Protein AF-A0A0A2WHM2-F1 (afdb_monomer_lite)

Sequence (107 aa):
MSFEFLGCAGDWPSDAPFHSTVRRLTRDNQVTFLVRHPDTCGLNAARNPTFRLQDGVLQLDYDLYSPDGSIVMCDCEYFAKFTFDESMMMIRQVRFEDEKPQNVWSE

Secondary structure (DSSP, 8-state):
-EEEEEEEEEEPPTTS-S--EEEEEEETTEEEEEEEEEEETT--EEEEEEEEEETTEEEEEEEEE-TT----SSEEEEEEEEEE-GGGTT--EEEETTSPPEE----

Organism: NCBI:txid1300345

Foldseek 3Di:
DDKDWPFFPFADDPPDDQAKDWAWDDDDQKIKTKIKGKDWPQQGDKDDWDWDADPLEIETEIDGHHPVRDTDPGITITIMMDMDGNVCVPRQWYDYDPDDIDGNDDD

Radius of gyration: 14.07 Å; chains: 1; bounding box: 36×23×41 Å

pLDDT: mean 94.14, std 6.72, range [46.31, 98.62]

Structure (mmCIF, N/CA/C/O backbone):
data_AF-A0A0A2WHM2-F1
#
_entry.id   AF-A0A0A2WHM2-F1
#
loop_
_atom_site.group_PDB
_atom_site.id
_atom_site.type_symbol
_atom_site.label_atom_id
_atom_site.label_alt_id
_atom_site.label_comp_id
_atom_site.label_asym_id
_atom_site.label_entity_id
_atom_site.label_seq_id
_atom_site.pdbx_PDB_ins_code
_atom_site.Cartn_x
_atom_site.Cartn_y
_atom_site.Cartn_z
_atom_site.occupancy
_atom_site.B_iso_or_equiv
_atom_site.auth_seq_id
_atom_site.auth_comp_id
_atom_site.auth_asym_id
_atom_site.auth_atom_id
_atom_site.pdbx_PDB_model_num
ATOM 1 N N . MET A 1 1 ? -13.515 -2.697 0.296 1.00 92.19 1 MET A N 1
ATOM 2 C CA . MET A 1 1 ? -12.132 -2.204 0.136 1.00 92.19 1 MET A CA 1
ATOM 3 C C . MET A 1 1 ? -11.972 -1.701 -1.285 1.00 92.19 1 MET A C 1
ATOM 5 O O . MET A 1 1 ? -12.435 -2.383 -2.194 1.00 92.19 1 MET A O 1
ATOM 9 N N . SER A 1 2 ? -11.375 -0.526 -1.466 1.00 97.62 2 SER A N 1
ATOM 10 C CA . SER A 1 2 ? -10.912 -0.040 -2.769 1.00 97.62 2 SER A CA 1
ATOM 11 C C . SER A 1 2 ? -9.391 0.071 -2.783 1.00 97.62 2 SER A C 1
ATOM 13 O O . SER A 1 2 ? -8.771 0.358 -1.757 1.00 97.62 2 SER A O 1
ATOM 15 N N . PHE A 1 3 ? -8.813 -0.139 -3.960 1.00 98.50 3 PHE A N 1
ATOM 16 C CA . PHE A 1 3 ? -7.381 -0.077 -4.206 1.00 98.50 3 PHE A CA 1
ATOM 17 C C . PHE A 1 3 ? -7.091 0.945 -5.304 1.00 98.50 3 PHE A C 1
ATOM 19 O O . PHE A 1 3 ? -7.789 0.979 -6.318 1.00 98.50 3 PHE A O 1
ATOM 26 N N . GLU A 1 4 ? -6.060 1.756 -5.103 1.00 98.44 4 GLU A N 1
ATOM 27 C CA . GLU A 1 4 ? -5.560 2.710 -6.090 1.00 98.44 4 GLU A CA 1
ATOM 28 C C . GLU A 1 4 ? -4.036 2.611 -6.136 1.00 98.44 4 GLU A C 1
ATOM 30 O O . GLU A 1 4 ? -3.357 2.915 -5.155 1.00 98.44 4 GLU A O 1
ATOM 35 N N . PHE A 1 5 ? -3.494 2.204 -7.279 1.00 98.12 5 PHE A N 1
ATOM 36 C CA . PHE A 1 5 ? -2.062 2.285 -7.531 1.00 98.12 5 PHE A CA 1
ATOM 37 C C . PHE A 1 5 ? -1.720 3.684 -8.040 1.00 98.12 5 PHE A C 1
ATOM 39 O O . PHE A 1 5 ? -2.265 4.121 -9.052 1.00 98.12 5 PHE A O 1
ATOM 46 N N . LEU A 1 6 ? -0.841 4.391 -7.330 1.00 97.56 6 LEU A N 1
ATOM 47 C CA . LEU A 1 6 ? -0.454 5.765 -7.667 1.00 97.56 6 LEU A CA 1
ATOM 48 C C . LEU A 1 6 ? 0.754 5.817 -8.606 1.00 97.56 6 LEU A C 1
ATOM 50 O O . LEU A 1 6 ? 1.060 6.880 -9.140 1.00 97.56 6 LEU A O 1
ATOM 54 N N . GLY A 1 7 ? 1.417 4.680 -8.821 1.00 94.50 7 GLY A N 1
ATOM 55 C CA . GLY A 1 7 ? 2.568 4.581 -9.703 1.00 94.50 7 GLY A CA 1
ATOM 56 C C . GLY A 1 7 ? 3.903 4.746 -8.989 1.00 94.50 7 GLY A C 1
ATOM 57 O O . GLY A 1 7 ? 4.004 4.697 -7.761 1.00 94.50 7 GLY A O 1
ATOM 58 N N . CYS A 1 8 ? 4.924 4.915 -9.822 1.00 93.69 8 CYS A N 1
ATOM 59 C CA . CYS A 1 8 ? 6.286 5.232 -9.428 1.00 93.69 8 CYS A CA 1
ATOM 60 C C . CYS A 1 8 ? 6.447 6.754 -9.273 1.00 93.69 8 CYS A C 1
ATOM 62 O O . CYS A 1 8 ? 6.026 7.512 -10.151 1.00 93.69 8 CYS A O 1
ATOM 64 N N . ALA A 1 9 ? 7.070 7.191 -8.180 1.00 93.25 9 ALA A N 1
ATOM 65 C CA . ALA A 1 9 ? 7.404 8.593 -7.922 1.00 93.25 9 ALA A CA 1
ATOM 66 C C . ALA A 1 9 ? 8.849 8.970 -8.302 1.00 93.25 9 ALA A C 1
ATOM 68 O O . ALA A 1 9 ? 9.205 10.147 -8.254 1.00 93.25 9 ALA A O 1
ATOM 69 N N . GLY A 1 10 ? 9.665 7.994 -8.702 1.00 92.81 10 GLY A N 1
ATOM 70 C CA . GLY A 1 10 ? 11.070 8.152 -9.062 1.00 92.81 10 GLY A CA 1
ATOM 71 C C . GLY A 1 10 ? 11.940 7.085 -8.409 1.00 92.81 10 GLY A C 1
ATOM 72 O O . GLY A 1 10 ? 11.432 6.108 -7.860 1.00 92.81 10 GLY A O 1
ATOM 73 N N . ASP A 1 11 ? 13.252 7.285 -8.471 1.00 94.12 11 ASP A N 1
ATOM 74 C CA . ASP A 1 11 ? 14.227 6.380 -7.866 1.00 94.12 11 ASP A CA 1
ATOM 75 C C . ASP A 1 11 ? 14.055 6.329 -6.343 1.00 94.12 11 ASP A C 1
ATOM 77 O O . ASP A 1 11 ? 13.800 7.346 -5.686 1.00 94.12 11 ASP A O 1
ATOM 81 N N . TRP A 1 12 ? 14.231 5.142 -5.766 1.00 95.25 12 TRP A N 1
ATOM 82 C CA . TRP A 1 12 ? 14.279 5.004 -4.319 1.00 95.25 12 TRP A CA 1
ATOM 83 C C . TRP A 1 12 ? 15.482 5.778 -3.751 1.00 95.25 12 TRP A C 1
ATOM 85 O O . TRP A 1 12 ? 16.594 5.645 -4.273 1.00 95.25 12 TRP A O 1
ATOM 95 N N . PRO A 1 13 ? 15.314 6.569 -2.672 1.00 93.50 13 PRO A N 1
ATOM 96 C CA . PRO A 1 13 ? 16.424 7.315 -2.088 1.00 93.50 13 PRO A CA 1
ATOM 97 C C . PRO A 1 13 ? 17.557 6.390 -1.630 1.00 93.50 13 PRO A C 1
ATOM 99 O O . PRO A 1 13 ? 17.332 5.441 -0.880 1.00 93.50 13 PRO A O 1
ATOM 102 N N . SER A 1 14 ? 18.794 6.691 -2.033 1.00 90.12 14 SER A N 1
ATOM 103 C CA . SER A 1 14 ? 19.967 5.850 -1.741 1.00 90.12 14 SER A CA 1
ATOM 104 C C . SER A 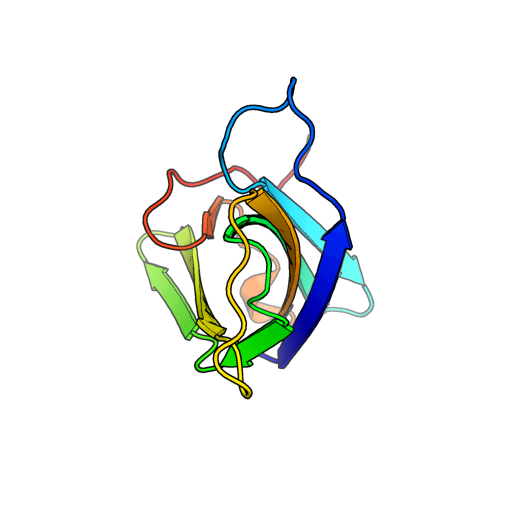1 14 ? 20.317 5.746 -0.252 1.00 90.12 14 SER A C 1
ATOM 106 O O . SER A 1 14 ? 21.065 4.859 0.151 1.00 90.12 14 SER A O 1
ATOM 108 N N . ASP A 1 15 ? 19.832 6.685 0.559 1.00 91.06 15 ASP A N 1
ATOM 109 C CA . ASP A 1 15 ? 20.029 6.759 2.007 1.00 91.06 15 ASP A CA 1
ATOM 110 C C . ASP A 1 15 ? 18.840 6.200 2.811 1.00 91.06 15 ASP A C 1
ATOM 112 O O . ASP A 1 15 ? 18.922 6.091 4.037 1.00 91.06 15 ASP A O 1
ATOM 116 N N . ALA A 1 16 ? 17.749 5.810 2.144 1.00 89.50 16 ALA A N 1
ATOM 117 C CA . ALA A 1 16 ? 16.595 5.199 2.785 1.00 89.50 16 ALA A CA 1
ATOM 118 C C . ALA A 1 16 ? 16.761 3.672 2.860 1.00 89.50 16 ALA A C 1
ATOM 120 O O . ALA A 1 16 ? 17.122 3.040 1.864 1.00 89.50 16 ALA A O 1
ATOM 121 N N . PRO A 1 17 ? 16.451 3.027 3.999 1.00 91.38 17 PRO A N 1
ATOM 122 C CA . PRO A 1 17 ? 16.526 1.576 4.062 1.00 91.38 17 PRO A CA 1
ATOM 123 C C . PRO A 1 17 ? 15.463 0.939 3.154 1.00 91.38 17 PRO A C 1
ATOM 125 O O . PRO A 1 17 ? 14.373 1.481 2.988 1.00 91.38 17 PRO A O 1
ATOM 128 N N . PHE A 1 18 ? 15.784 -0.220 2.581 1.00 92.94 18 PHE A N 1
ATOM 129 C CA . PHE A 1 18 ? 14.936 -0.923 1.616 1.00 92.94 18 PHE A CA 1
ATOM 130 C C . PHE A 1 18 ? 13.794 -1.677 2.323 1.00 92.94 18 PHE A C 1
ATOM 132 O O . PHE A 1 18 ? 13.895 -2.874 2.582 1.00 92.94 18 PHE A O 1
ATOM 139 N N . HIS A 1 19 ? 12.758 -0.949 2.742 1.00 95.06 19 HIS A N 1
ATOM 140 C CA . HIS A 1 19 ? 11.541 -1.501 3.345 1.00 95.06 19 HIS A CA 1
ATOM 141 C C . HIS A 1 19 ? 10.324 -0.627 3.041 1.00 95.06 19 HIS A C 1
ATOM 143 O O . HIS A 1 19 ? 10.446 0.587 2.829 1.00 95.06 19 HIS A O 1
ATOM 149 N N . SER A 1 20 ? 9.140 -1.230 3.082 1.00 96.88 20 SER A N 1
ATOM 150 C CA . SER A 1 20 ? 7.878 -0.514 2.948 1.00 96.88 20 SER A CA 1
ATOM 151 C C . SER A 1 20 ? 7.559 0.339 4.176 1.00 96.88 20 SER A C 1
ATOM 153 O O . SER A 1 20 ? 7.865 -0.007 5.317 1.00 96.88 20 SER A O 1
ATOM 155 N N . THR A 1 21 ? 6.854 1.445 3.971 1.00 97.06 21 THR A N 1
ATOM 156 C CA . THR A 1 21 ? 6.223 2.210 5.042 1.00 97.06 21 THR A CA 1
ATOM 157 C C . THR A 1 21 ? 4.730 2.331 4.796 1.00 97.06 21 THR A C 1
ATOM 159 O O . THR A 1 21 ? 4.273 2.530 3.668 1.00 97.06 21 THR A O 1
ATOM 162 N N . VAL A 1 22 ? 3.947 2.219 5.868 1.00 97.88 22 VAL A N 1
ATOM 163 C CA . VAL A 1 22 ? 2.490 2.355 5.803 1.00 97.88 22 VAL A CA 1
ATOM 164 C C . VAL A 1 22 ? 2.041 3.552 6.627 1.00 97.88 22 VAL A C 1
ATOM 166 O O . VAL A 1 22 ? 2.238 3.607 7.840 1.00 97.88 22 VAL A O 1
ATOM 169 N N . ARG A 1 23 ? 1.370 4.507 5.977 1.00 97.06 23 ARG A N 1
ATOM 170 C CA . ARG A 1 23 ? 0.776 5.671 6.641 1.00 97.06 23 ARG A CA 1
ATOM 171 C C . ARG A 1 23 ? -0.742 5.567 6.674 1.00 97.06 23 ARG A C 1
ATOM 173 O O . ARG A 1 23 ? -1.383 5.404 5.637 1.00 97.06 23 ARG A O 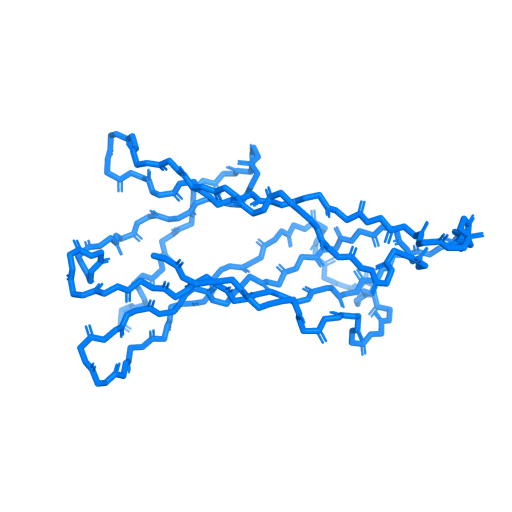1
ATOM 180 N N . ARG A 1 24 ? -1.331 5.740 7.857 1.00 97.12 24 ARG A N 1
ATOM 181 C CA . ARG A 1 24 ? -2.785 5.822 8.043 1.00 97.12 24 ARG A CA 1
ATOM 182 C C . ARG A 1 24 ? -3.295 7.234 7.771 1.00 97.12 24 ARG A C 1
ATOM 184 O O . ARG A 1 24 ? -2.730 8.214 8.246 1.00 97.12 24 ARG A O 1
ATOM 191 N N . LEU A 1 25 ? -4.399 7.323 7.044 1.00 96.19 25 LEU A N 1
ATOM 192 C CA . LEU A 1 25 ? -5.151 8.542 6.771 1.00 96.19 25 LEU A CA 1
ATOM 193 C C . LEU A 1 25 ? -6.625 8.256 7.059 1.00 96.19 25 LEU A C 1
ATOM 195 O O . LEU A 1 25 ? -7.143 7.233 6.622 1.00 96.19 25 LEU A O 1
ATOM 199 N N . THR A 1 26 ? -7.315 9.138 7.773 1.00 95.56 26 THR A N 1
ATOM 200 C CA . THR A 1 26 ? -8.744 8.973 8.079 1.00 95.56 26 THR A CA 1
ATOM 201 C C . THR A 1 26 ? -9.531 10.169 7.581 1.00 95.56 26 THR A C 1
ATOM 203 O O . THR A 1 26 ? -9.149 11.308 7.853 1.00 95.56 26 THR A O 1
ATOM 206 N N . ARG A 1 27 ? -10.628 9.918 6.871 1.00 94.31 27 ARG A N 1
ATOM 207 C CA . ARG A 1 27 ? -11.515 10.954 6.335 1.00 94.31 27 ARG A CA 1
ATOM 208 C C . ARG A 1 27 ? -12.900 10.361 6.085 1.00 94.31 27 ARG A C 1
ATOM 210 O O . ARG A 1 27 ? -12.977 9.238 5.612 1.00 94.31 27 ARG A O 1
ATOM 217 N N . ASP A 1 28 ? -13.964 11.109 6.381 1.00 93.38 28 ASP A N 1
ATOM 218 C CA . ASP A 1 28 ? -15.351 10.767 6.013 1.00 93.38 28 ASP A CA 1
ATOM 219 C C . ASP A 1 28 ? -15.758 9.313 6.373 1.00 93.38 28 ASP A C 1
ATOM 221 O O . ASP A 1 28 ? -16.300 8.582 5.550 1.00 93.38 28 ASP A O 1
ATOM 225 N N . ASN A 1 29 ? -15.464 8.874 7.608 1.00 93.75 29 ASN A N 1
ATOM 226 C CA . ASN A 1 29 ? -15.680 7.500 8.112 1.00 93.75 29 ASN A CA 1
ATOM 227 C C . ASN A 1 29 ? -14.961 6.387 7.327 1.00 93.75 29 ASN A C 1
ATOM 229 O O . ASN A 1 29 ? -15.326 5.216 7.409 1.00 93.75 29 ASN A O 1
ATOM 233 N N . GLN A 1 30 ? -13.909 6.737 6.596 1.00 97.00 30 GLN A N 1
ATOM 234 C CA . GLN A 1 30 ? -13.036 5.799 5.909 1.00 97.00 30 GLN A CA 1
ATOM 235 C C . GLN A 1 30 ? -11.617 5.884 6.462 1.00 97.00 30 GLN A C 1
ATOM 237 O O . GLN A 1 30 ? -11.141 6.946 6.883 1.00 97.00 30 GLN A O 1
ATOM 242 N N . VAL A 1 31 ? -10.918 4.755 6.402 1.00 97.62 31 VAL A N 1
ATOM 243 C CA . VAL A 1 31 ? -9.483 4.669 6.664 1.00 97.62 31 VAL A CA 1
ATOM 244 C C . VAL A 1 31 ? -8.764 4.286 5.381 1.00 97.62 31 VAL A C 1
ATOM 246 O O . VAL A 1 31 ? -9.134 3.337 4.698 1.00 97.62 31 VAL A O 1
ATOM 249 N N . THR A 1 32 ? -7.729 5.042 5.041 1.00 98.25 32 THR A N 1
ATOM 250 C CA . THR A 1 32 ? -6.826 4.753 3.933 1.00 98.25 32 THR A CA 1
ATOM 251 C C . THR A 1 32 ? -5.443 4.450 4.478 1.00 98.25 32 THR A C 1
ATOM 253 O O . THR A 1 32 ? -4.882 5.241 5.236 1.00 98.25 32 THR A O 1
ATOM 256 N N . PHE A 1 33 ? -4.882 3.324 4.060 1.00 98.06 33 PHE A N 1
ATOM 257 C CA . PHE A 1 33 ? -3.483 2.988 4.270 1.00 98.06 33 PHE A CA 1
ATOM 258 C C . PHE A 1 33 ? -2.723 3.312 2.988 1.00 98.06 33 PHE A C 1
ATOM 260 O O . PHE A 1 33 ? -2.942 2.684 1.951 1.00 98.06 33 PHE A O 1
ATOM 267 N N . LEU A 1 34 ? -1.890 4.348 3.053 1.00 98.25 34 LEU A N 1
ATOM 268 C CA . LEU A 1 34 ? -0.961 4.717 1.994 1.00 98.25 34 LEU A CA 1
ATOM 269 C C . LEU A 1 34 ? 0.320 3.914 2.199 1.00 98.25 34 LEU A C 1
ATOM 271 O O . LEU A 1 34 ? 1.053 4.164 3.157 1.00 98.25 34 LEU A O 1
ATOM 275 N N . VAL A 1 35 ? 0.556 2.960 1.312 1.00 98.19 35 VAL A N 1
ATOM 276 C CA . VAL A 1 35 ? 1.784 2.174 1.254 1.00 98.19 35 VAL A CA 1
ATOM 277 C C . VAL A 1 35 ? 2.779 2.917 0.371 1.00 98.19 35 VAL A C 1
ATOM 279 O O . VAL A 1 35 ? 2.419 3.358 -0.721 1.00 98.19 35 VAL A O 1
ATOM 282 N N . ARG A 1 36 ? 4.009 3.053 0.857 1.00 97.75 36 ARG A N 1
ATOM 283 C CA . ARG A 1 36 ? 5.199 3.453 0.105 1.00 97.75 36 ARG A CA 1
ATOM 284 C C . ARG A 1 36 ? 6.173 2.291 0.168 1.00 97.75 36 ARG A C 1
ATOM 286 O O . ARG A 1 36 ? 6.479 1.859 1.273 1.00 97.75 36 ARG A O 1
ATOM 293 N N . HIS A 1 37 ? 6.689 1.799 -0.944 1.00 97.62 37 HIS A N 1
ATOM 294 C CA . HIS A 1 37 ? 7.650 0.695 -0.908 1.00 97.62 37 HIS A CA 1
ATOM 295 C C . HIS A 1 37 ? 8.634 0.746 -2.082 1.00 97.62 37 HIS A C 1
ATOM 297 O O . HIS A 1 37 ? 8.338 1.416 -3.078 1.00 97.62 37 HIS A O 1
ATOM 303 N N . PRO A 1 38 ? 9.820 0.134 -1.935 1.00 96.88 38 PRO A N 1
ATOM 304 C CA . PRO A 1 38 ? 10.763 -0.010 -3.027 1.00 96.88 38 PRO A CA 1
ATOM 305 C C . PRO A 1 38 ? 10.520 -1.299 -3.817 1.00 96.88 38 PRO A C 1
ATOM 307 O O . PRO A 1 38 ? 10.341 -2.362 -3.230 1.00 96.88 38 PRO A O 1
ATOM 310 N N . ASP A 1 39 ? 10.620 -1.222 -5.140 1.00 95.06 39 ASP A N 1
ATOM 311 C CA . ASP A 1 39 ? 10.721 -2.401 -6.010 1.00 95.06 39 ASP A CA 1
ATOM 312 C C . ASP A 1 39 ? 11.459 -2.030 -7.306 1.00 95.06 39 ASP A C 1
ATOM 314 O O . ASP A 1 39 ? 11.801 -0.871 -7.539 1.00 95.06 39 ASP A O 1
ATOM 318 N N . THR A 1 40 ? 11.688 -3.000 -8.177 1.00 93.12 40 THR A N 1
ATOM 319 C CA . THR A 1 40 ? 12.394 -2.846 -9.442 1.00 93.12 40 THR A CA 1
ATOM 320 C C . THR A 1 40 ? 11.698 -1.830 -10.349 1.00 93.12 40 THR A C 1
ATOM 322 O O . THR A 1 40 ? 10.503 -1.922 -10.638 1.00 93.12 40 THR A O 1
ATOM 325 N N . CYS A 1 41 ? 12.476 -0.889 -10.877 1.00 92.62 41 CYS A N 1
ATOM 326 C CA . CYS A 1 41 ? 12.040 0.080 -11.872 1.00 92.62 41 CYS A CA 1
ATOM 327 C C . CYS A 1 41 ? 11.406 -0.580 -13.115 1.00 92.62 41 CYS A C 1
ATOM 329 O O . CYS A 1 41 ? 11.881 -1.594 -13.632 1.00 92.62 41 CYS A O 1
ATOM 331 N N . GLY A 1 42 ? 10.390 0.075 -13.685 1.00 90.06 42 GLY A N 1
ATOM 332 C CA . GLY A 1 42 ? 9.718 -0.360 -14.922 1.00 90.06 42 GLY A CA 1
ATOM 333 C C . GLY A 1 42 ? 8.410 -1.122 -14.694 1.00 90.06 42 GLY A C 1
ATOM 334 O O . GLY A 1 42 ? 7.617 -1.278 -15.621 1.00 90.06 42 GLY A O 1
ATOM 335 N N . LEU A 1 43 ? 8.115 -1.503 -13.449 1.00 93.00 43 LEU A N 1
ATOM 336 C CA . LEU A 1 43 ? 6.824 -2.068 -13.068 1.00 93.00 43 LEU A CA 1
ATOM 337 C C . LEU A 1 43 ? 5.789 -0.940 -12.920 1.00 93.00 43 LEU A C 1
ATOM 339 O O . LEU A 1 43 ? 5.633 -0.353 -11.855 1.00 93.00 43 LEU A O 1
ATOM 343 N N . ASN A 1 44 ? 5.139 -0.546 -14.014 1.00 90.88 44 ASN A N 1
ATOM 344 C CA . ASN A 1 44 ? 4.268 0.639 -14.062 1.00 90.88 44 ASN A CA 1
ATOM 345 C C . ASN A 1 44 ? 2.769 0.322 -13.901 1.00 90.88 44 ASN A C 1
ATOM 347 O O . ASN A 1 44 ? 1.931 1.209 -14.075 1.00 90.88 44 ASN A O 1
ATOM 351 N N . ALA A 1 45 ? 2.424 -0.916 -13.551 1.00 94.56 45 ALA A N 1
ATOM 352 C CA . ALA A 1 45 ? 1.060 -1.330 -13.278 1.00 94.56 45 ALA A CA 1
ATOM 353 C C . ALA A 1 45 ? 0.992 -2.261 -12.061 1.00 94.56 45 ALA A C 1
ATOM 355 O O . ALA A 1 45 ? 1.956 -2.939 -11.716 1.00 94.56 45 ALA A O 1
ATOM 356 N N . ALA A 1 46 ? -0.181 -2.306 -11.428 1.00 97.12 46 ALA A N 1
ATOM 357 C CA . ALA A 1 46 ? -0.461 -3.153 -10.276 1.00 97.12 46 ALA A CA 1
ATOM 358 C C . ALA A 1 46 ? -1.710 -4.007 -10.512 1.00 97.12 46 ALA A C 1
ATOM 360 O O . ALA A 1 46 ? -2.632 -3.593 -11.224 1.00 97.12 46 ALA A O 1
ATOM 361 N N . ARG A 1 47 ? -1.757 -5.197 -9.915 1.00 97.44 47 ARG A N 1
ATOM 362 C CA . ARG A 1 47 ? -2.897 -6.120 -10.000 1.00 97.44 47 ARG A CA 1
ATOM 363 C C . ARG A 1 47 ? -3.057 -6.928 -8.716 1.00 97.44 47 ARG A C 1
ATOM 365 O O . ARG A 1 47 ? -2.210 -6.887 -7.837 1.00 97.44 47 ARG A O 1
ATOM 372 N N . ASN A 1 48 ? -4.160 -7.671 -8.641 1.00 97.81 48 ASN A N 1
ATOM 373 C CA . ASN A 1 48 ? -4.458 -8.595 -7.545 1.00 97.81 48 ASN A CA 1
ATOM 374 C C . ASN A 1 48 ? -4.316 -7.979 -6.137 1.00 97.81 48 ASN A C 1
ATOM 376 O O . ASN A 1 48 ? -3.699 -8.601 -5.278 1.00 97.81 48 ASN A O 1
ATOM 380 N N . PRO A 1 49 ? -4.874 -6.783 -5.859 1.00 98.25 49 PRO A N 1
ATOM 381 C CA . PRO A 1 49 ? -4.798 -6.233 -4.516 1.00 98.25 49 PRO A CA 1
ATOM 382 C C . PRO A 1 49 ? -5.553 -7.141 -3.545 1.00 98.25 49 PRO A C 1
ATOM 384 O O . PRO A 1 49 ? -6.739 -7.430 -3.738 1.00 98.25 49 PRO A O 1
ATOM 387 N N . THR A 1 50 ? -4.884 -7.577 -2.485 1.00 98.19 50 THR A N 1
ATOM 388 C CA . THR A 1 50 ? -5.490 -8.416 -1.453 1.00 98.19 50 THR A CA 1
ATOM 389 C C . THR A 1 50 ? -5.309 -7.819 -0.069 1.00 98.19 50 THR A C 1
ATOM 391 O O . THR A 1 50 ? -4.481 -6.939 0.173 1.00 98.19 50 THR A O 1
ATOM 394 N N . PHE A 1 51 ? -6.153 -8.278 0.852 1.00 97.69 51 PHE A N 1
ATOM 395 C CA . PHE A 1 51 ? -6.000 -7.982 2.263 1.00 97.69 51 PHE A CA 1
ATOM 396 C C . PHE 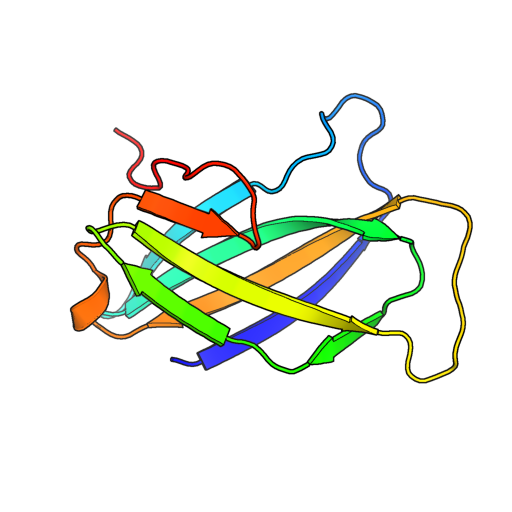A 1 51 ? -6.392 -9.194 3.103 1.00 97.69 51 PHE A C 1
ATOM 398 O O . PHE A 1 51 ? -7.252 -9.991 2.715 1.00 97.69 51 PHE A O 1
ATOM 405 N N . ARG A 1 52 ? -5.793 -9.311 4.285 1.00 97.31 52 ARG A N 1
ATOM 406 C CA . ARG A 1 52 ? -6.174 -10.306 5.290 1.00 97.31 52 ARG A CA 1
ATOM 407 C C . ARG A 1 52 ? -6.048 -9.699 6.677 1.00 97.31 52 ARG A C 1
ATOM 409 O O . ARG A 1 52 ? -5.044 -9.074 6.982 1.00 97.31 52 ARG A O 1
ATOM 416 N N . LEU A 1 53 ? -7.052 -9.906 7.522 1.00 96.50 53 LEU A N 1
ATOM 417 C CA . LEU A 1 53 ? -6.984 -9.547 8.935 1.00 96.50 53 LEU A CA 1
ATOM 418 C C . LEU A 1 53 ? -6.742 -10.816 9.754 1.00 96.50 53 LEU A C 1
ATOM 420 O O . LEU A 1 53 ? -7.577 -11.720 9.740 1.00 96.50 53 LEU A O 1
ATOM 424 N N . GLN A 1 54 ? -5.609 -10.886 10.447 1.00 94.81 54 GLN A N 1
ATOM 425 C CA . GLN A 1 54 ? -5.252 -12.012 11.307 1.00 94.81 54 GLN A CA 1
ATOM 426 C C . GLN A 1 54 ? -4.624 -11.486 12.596 1.00 94.81 54 GLN A C 1
ATOM 428 O O . GLN A 1 54 ? -3.731 -10.647 12.549 1.00 94.81 54 GLN A O 1
ATOM 433 N N . ASP A 1 55 ? -5.124 -11.951 13.744 1.00 93.06 55 ASP A N 1
ATOM 434 C CA . ASP A 1 55 ? -4.605 -11.599 15.073 1.00 93.06 55 ASP A CA 1
ATOM 435 C C . ASP A 1 55 ? -4.465 -10.077 15.306 1.00 93.06 55 ASP A C 1
ATOM 437 O O . ASP A 1 55 ? -3.549 -9.602 15.970 1.00 93.06 55 ASP A O 1
ATOM 441 N N . GLY A 1 56 ? -5.387 -9.290 14.733 1.00 93.06 56 GLY A N 1
ATOM 442 C CA . GLY A 1 56 ? -5.398 -7.824 14.841 1.00 93.06 56 GLY A CA 1
ATOM 443 C C . GLY A 1 56 ? -4.426 -7.089 13.910 1.00 93.06 56 GLY A C 1
ATOM 444 O O . GLY A 1 56 ? -4.397 -5.856 13.925 1.00 93.06 56 GLY A O 1
ATOM 445 N N . VAL A 1 57 ? -3.679 -7.817 13.077 1.00 97.44 57 VAL A N 1
ATOM 446 C CA . VAL A 1 57 ? -2.791 -7.271 12.047 1.00 97.44 57 VAL A CA 1
ATOM 447 C C . VAL A 1 57 ? -3.480 -7.337 10.689 1.00 97.44 57 VAL A C 1
ATOM 449 O O . VAL A 1 57 ? -3.897 -8.405 10.233 1.00 97.44 57 VAL A O 1
ATOM 452 N N . LEU A 1 58 ? -3.583 -6.190 10.025 1.00 98.06 58 LEU A N 1
ATOM 453 C CA . LEU A 1 58 ? -4.034 -6.112 8.642 1.00 98.06 58 LEU A CA 1
ATOM 454 C C . LEU A 1 58 ? -2.837 -6.316 7.706 1.00 98.06 58 LEU A C 1
ATOM 456 O O . LEU A 1 58 ? -1.918 -5.507 7.679 1.00 98.06 58 LEU A O 1
ATOM 460 N N . GLN A 1 59 ? -2.843 -7.392 6.935 1.00 98.31 59 GLN A N 1
ATOM 461 C CA . GLN A 1 59 ? -1.920 -7.601 5.825 1.00 98.31 59 GLN A CA 1
ATOM 462 C C . GLN A 1 59 ? -2.510 -7.007 4.552 1.00 98.31 59 GLN A C 1
ATOM 464 O O . GLN A 1 59 ? -3.687 -7.236 4.266 1.00 98.31 59 GLN A O 1
ATOM 469 N N . LEU A 1 60 ? -1.687 -6.277 3.806 1.00 98.56 60 LEU A N 1
ATOM 470 C CA . LEU A 1 60 ? -1.984 -5.702 2.497 1.00 98.56 60 LEU A CA 1
ATOM 471 C C . LEU A 1 60 ? -0.970 -6.230 1.485 1.00 98.56 60 LEU A C 1
ATOM 473 O O . LEU A 1 60 ? 0.194 -6.392 1.833 1.00 98.56 60 LEU A O 1
ATOM 477 N N . ASP A 1 61 ? -1.403 -6.478 0.258 1.00 98.31 61 ASP A N 1
ATOM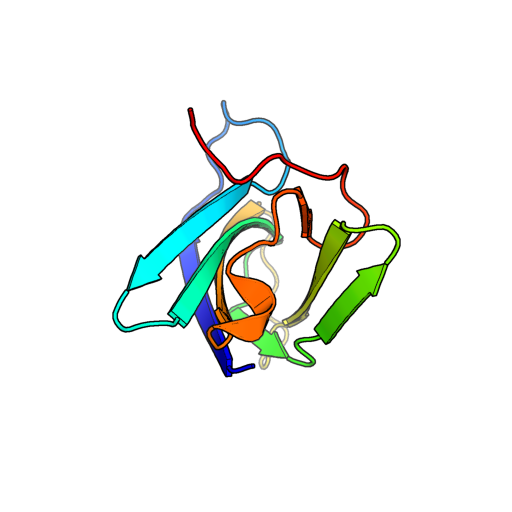 478 C CA . ASP A 1 61 ? -0.551 -7.045 -0.790 1.00 98.31 61 ASP A CA 1
ATOM 479 C C . ASP A 1 61 ? -1.092 -6.646 -2.171 1.00 98.31 61 ASP A C 1
ATOM 481 O O . ASP A 1 61 ? -2.299 -6.405 -2.313 1.00 98.31 61 ASP A O 1
ATOM 485 N N . TYR A 1 62 ? -0.219 -6.554 -3.168 1.00 98.38 62 TYR A N 1
ATOM 486 C CA . TYR A 1 62 ? -0.559 -6.478 -4.584 1.00 98.38 62 TYR A CA 1
ATOM 487 C C . TYR A 1 62 ? 0.652 -6.853 -5.450 1.00 98.38 62 TYR A C 1
ATOM 489 O O . TYR A 1 62 ? 1.791 -6.603 -5.079 1.00 98.38 62 TYR A O 1
ATOM 497 N N . ASP A 1 63 ? 0.403 -7.336 -6.668 1.00 97.75 63 ASP A N 1
ATOM 498 C CA . ASP A 1 63 ? 1.483 -7.634 -7.609 1.00 97.75 63 ASP A CA 1
ATOM 499 C C . ASP A 1 63 ? 1.808 -6.406 -8.463 1.00 97.75 63 ASP A C 1
ATOM 501 O O . ASP A 1 63 ? 0.931 -5.877 -9.163 1.00 97.75 63 ASP A O 1
ATOM 505 N N . LEU A 1 64 ? 3.077 -6.012 -8.493 1.00 96.19 64 LEU A N 1
ATOM 506 C CA . LEU A 1 64 ? 3.616 -5.118 -9.510 1.00 96.19 64 LEU A CA 1
ATOM 507 C C . LEU A 1 64 ? 3.911 -5.880 -10.810 1.00 96.19 64 LEU A C 1
ATOM 509 O O . LEU A 1 64 ? 4.356 -7.028 -10.809 1.00 96.19 64 LEU A O 1
ATOM 513 N N . TYR A 1 65 ? 3.643 -5.249 -11.953 1.00 94.81 65 TYR A N 1
ATOM 514 C CA . TYR A 1 65 ? 3.983 -5.808 -13.257 1.00 94.81 65 TYR A CA 1
ATOM 515 C C . TYR A 1 65 ? 4.273 -4.725 -14.296 1.00 94.81 65 TYR A C 1
ATOM 517 O O . TYR A 1 65 ? 3.873 -3.568 -14.167 1.00 94.81 65 TYR A O 1
ATOM 525 N N . SER A 1 66 ? 4.966 -5.139 -15.353 1.00 93.06 66 SER A N 1
ATOM 526 C CA . SER A 1 66 ? 5.241 -4.332 -16.536 1.00 93.06 66 SER A CA 1
ATOM 527 C C . SER A 1 66 ? 4.398 -4.860 -17.709 1.00 93.06 66 SER A C 1
ATOM 529 O O . SER A 1 66 ? 4.644 -5.978 -18.170 1.00 93.06 66 SER A O 1
ATOM 531 N N . PRO A 1 67 ? 3.363 -4.133 -18.175 1.00 88.88 67 PRO A N 1
ATOM 532 C CA . PRO A 1 67 ? 2.505 -4.558 -19.280 1.00 88.88 67 PRO A CA 1
ATOM 533 C C . PRO A 1 67 ? 3.257 -4.758 -20.601 1.00 88.88 67 PRO A C 1
ATOM 535 O O . PRO A 1 67 ? 2.841 -5.580 -21.415 1.00 88.88 67 PRO A O 1
ATOM 538 N N . ASP A 1 68 ? 4.340 -4.010 -20.820 1.00 89.00 68 ASP A N 1
ATOM 539 C CA . ASP A 1 68 ? 5.187 -4.075 -22.016 1.00 89.00 68 ASP A CA 1
ATOM 540 C C . ASP A 1 68 ? 6.460 -4.919 -21.810 1.00 89.00 68 ASP A C 1
ATOM 542 O O . ASP A 1 68 ? 7.199 -5.160 -22.763 1.00 89.00 68 ASP A O 1
ATOM 546 N N . GLY A 1 69 ? 6.700 -5.408 -20.588 1.00 81.31 69 GLY A N 1
ATOM 547 C CA . GLY A 1 69 ? 7.869 -6.214 -20.231 1.00 81.31 69 GLY A CA 1
ATOM 548 C C . GLY A 1 69 ? 9.149 -5.403 -20.011 1.00 81.31 69 GLY A C 1
ATOM 549 O O . GLY A 1 69 ? 10.214 -5.994 -19.823 1.00 81.31 69 GLY A O 1
ATOM 550 N N . SER A 1 70 ? 9.067 -4.073 -20.017 1.00 80.62 70 SER A N 1
ATOM 551 C CA . SER A 1 70 ? 10.193 -3.189 -19.726 1.00 80.62 70 SER A CA 1
ATOM 552 C C . SER A 1 70 ? 10.536 -3.243 -18.234 1.00 80.62 70 SER A C 1
ATOM 554 O O . SER A 1 70 ? 9.731 -2.848 -17.392 1.00 80.62 70 SER A O 1
ATOM 556 N N . ILE A 1 71 ? 11.741 -3.712 -17.908 1.00 79.56 71 ILE A N 1
ATOM 557 C CA . ILE A 1 71 ? 12.322 -3.698 -16.557 1.00 79.56 71 ILE A CA 1
ATOM 558 C C . ILE A 1 71 ? 13.675 -2.981 -16.638 1.00 79.56 71 ILE A C 1
ATOM 560 O O . ILE A 1 71 ? 14.427 -3.186 -17.594 1.00 79.56 71 ILE A O 1
ATOM 564 N N . VAL A 1 72 ? 13.981 -2.126 -15.660 1.00 81.19 72 VAL A N 1
ATOM 565 C CA . VAL A 1 72 ? 15.210 -1.313 -15.617 1.00 81.19 72 VAL A CA 1
ATOM 566 C C . VAL A 1 72 ? 16.044 -1.686 -14.388 1.00 81.19 72 VAL A C 1
ATOM 568 O O . VAL A 1 72 ? 15.502 -2.047 -13.352 1.00 81.19 72 VAL A O 1
ATOM 571 N N . MET A 1 73 ? 17.374 -1.595 -14.500 1.00 81.69 73 MET A N 1
ATOM 572 C CA . MET A 1 73 ? 18.334 -1.926 -13.432 1.00 81.69 73 MET A CA 1
ATOM 573 C C . MET A 1 73 ? 18.446 -0.798 -12.386 1.00 81.69 73 MET A C 1
ATOM 575 O O . MET A 1 73 ? 19.514 -0.208 -12.216 1.00 81.69 73 MET A O 1
ATOM 579 N N . CYS A 1 74 ? 17.337 -0.468 -11.729 1.00 89.56 74 CYS A N 1
ATOM 580 C CA . CYS A 1 74 ? 17.267 0.426 -10.574 1.00 89.56 74 CYS A CA 1
ATOM 581 C C . CYS A 1 74 ? 16.081 0.047 -9.678 1.00 89.56 74 CYS A C 1
ATOM 583 O O . CYS A 1 74 ? 15.230 -0.745 -10.086 1.00 89.56 74 CYS A O 1
ATOM 585 N N . ASP A 1 75 ? 16.012 0.659 -8.498 1.00 94.06 75 ASP A N 1
ATOM 586 C CA . ASP A 1 75 ? 14.876 0.546 -7.587 1.00 94.06 75 ASP A CA 1
ATOM 587 C C . ASP A 1 75 ? 14.054 1.840 -7.608 1.00 94.06 75 ASP A C 1
ATOM 589 O O . ASP A 1 75 ? 14.598 2.945 -7.561 1.00 94.06 75 ASP A O 1
ATOM 593 N N . CYS A 1 76 ? 12.737 1.702 -7.682 1.00 95.12 76 CYS A N 1
ATOM 594 C CA . CYS A 1 76 ? 11.759 2.775 -7.742 1.00 95.12 76 CYS A CA 1
ATOM 595 C C . CYS A 1 76 ? 10.943 2.857 -6.457 1.00 95.12 76 CYS A C 1
ATOM 597 O O . CYS A 1 76 ? 10.634 1.858 -5.813 1.00 95.12 76 CYS A O 1
ATOM 599 N N . GLU A 1 77 ? 10.534 4.075 -6.132 1.00 96.88 77 GLU A N 1
ATOM 600 C CA . GLU A 1 77 ? 9.587 4.370 -5.073 1.00 96.88 77 GLU A CA 1
ATOM 601 C C . GLU A 1 77 ? 8.152 4.250 -5.591 1.00 96.88 77 GLU A C 1
ATOM 603 O O . GLU A 1 77 ? 7.695 5.058 -6.403 1.00 96.88 77 GLU A O 1
ATOM 608 N N . TYR A 1 78 ? 7.428 3.253 -5.090 1.00 97.50 78 TYR A N 1
ATOM 609 C CA . TYR A 1 78 ? 6.044 2.982 -5.452 1.00 97.50 78 TYR A CA 1
ATOM 610 C C . TYR A 1 78 ? 5.073 3.397 -4.361 1.00 97.50 78 TYR A C 1
ATOM 612 O O . TYR A 1 78 ? 5.346 3.245 -3.169 1.00 97.50 78 TYR A O 1
ATOM 620 N N . PHE A 1 79 ? 3.898 3.869 -4.782 1.00 98.25 79 PHE A N 1
ATOM 621 C CA . PHE A 1 79 ? 2.808 4.190 -3.872 1.00 98.25 79 PHE A CA 1
ATOM 622 C C . PHE A 1 79 ? 1.501 3.502 -4.253 1.00 98.25 79 PHE A C 1
ATOM 624 O O . PHE A 1 79 ? 1.091 3.474 -5.416 1.00 98.25 79 PHE A O 1
ATOM 631 N N . ALA A 1 80 ? 0.785 3.034 -3.235 1.00 98.56 80 ALA A N 1
ATOM 632 C CA . ALA A 1 80 ? -0.558 2.493 -3.377 1.00 98.56 80 ALA A CA 1
ATOM 633 C C . ALA A 1 80 ? -1.443 2.882 -2.191 1.00 98.56 80 ALA A C 1
ATOM 635 O O . ALA A 1 80 ? -0.972 3.063 -1.066 1.00 98.56 80 ALA A O 1
ATOM 636 N N . LYS A 1 81 ? -2.748 2.998 -2.431 1.00 98.50 81 LYS A N 1
ATOM 637 C CA . LYS A 1 81 ? -3.754 3.237 -1.396 1.00 98.50 81 LYS A CA 1
ATOM 638 C C . LYS A 1 81 ? -4.665 2.031 -1.265 1.00 98.50 81 LYS A C 1
ATOM 640 O O . LYS A 1 81 ? -5.229 1.567 -2.253 1.00 98.50 81 LYS A O 1
ATOM 645 N N . PHE A 1 82 ? -4.884 1.615 -0.025 1.00 98.62 82 PHE A N 1
ATOM 646 C CA . PHE A 1 82 ? -5.949 0.695 0.348 1.00 98.62 82 PHE A CA 1
ATOM 647 C C . PHE A 1 82 ? -6.942 1.436 1.231 1.00 98.62 82 PHE A C 1
ATOM 649 O O . PHE A 1 82 ? -6.603 1.830 2.349 1.00 98.62 82 PHE A O 1
ATOM 656 N N . THR A 1 83 ? -8.160 1.635 0.737 1.00 98.38 83 THR A N 1
ATOM 657 C CA . THR A 1 83 ? -9.215 2.348 1.462 1.00 98.38 83 THR A CA 1
ATOM 658 C C . THR A 1 83 ? -10.296 1.378 1.920 1.00 98.38 83 THR A C 1
ATOM 660 O O . THR A 1 83 ? -10.819 0.558 1.157 1.00 98.38 83 THR A O 1
ATOM 663 N N . PHE A 1 84 ? -10.636 1.484 3.196 1.00 98.12 84 PHE A N 1
ATOM 664 C CA . PHE A 1 84 ? -11.636 0.685 3.881 1.00 98.12 84 PHE A CA 1
ATOM 665 C C . PHE A 1 84 ? -12.680 1.596 4.525 1.00 98.12 84 PHE A C 1
ATOM 667 O O . PHE A 1 84 ? -12.431 2.776 4.779 1.00 98.12 84 PHE A O 1
ATOM 674 N N . ASP A 1 85 ? -13.853 1.031 4.778 1.00 97.00 85 ASP A N 1
ATOM 675 C CA . ASP A 1 85 ? -14.908 1.687 5.544 1.00 97.00 85 ASP A CA 1
ATOM 676 C C . ASP A 1 85 ? -14.589 1.713 7.052 1.00 97.00 85 ASP A C 1
ATOM 678 O O . ASP A 1 85 ? -13.496 1.352 7.506 1.00 97.00 85 ASP A O 1
ATOM 682 N N . GLU A 1 8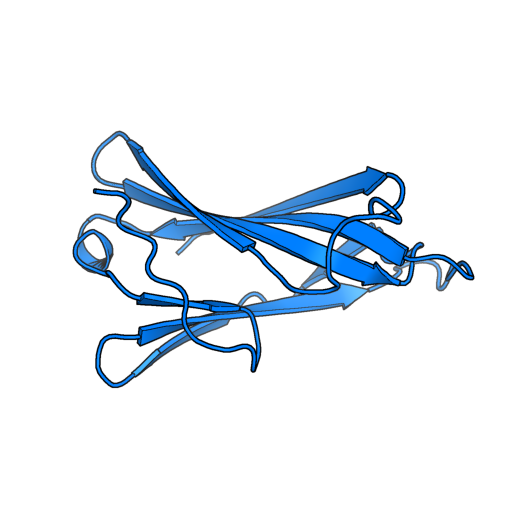6 ? -15.570 2.152 7.835 1.00 95.75 86 GLU A N 1
ATOM 683 C CA . GLU A 1 86 ? -15.453 2.320 9.277 1.00 95.75 86 GLU A CA 1
ATOM 684 C C . GLU A 1 86 ? -15.086 1.033 10.035 1.00 95.75 86 GLU A C 1
ATOM 686 O O . GLU A 1 86 ? -14.482 1.115 11.107 1.00 95.75 86 GLU A O 1
ATOM 691 N N . SER A 1 87 ? -15.363 -0.154 9.479 1.00 94.25 87 SER A N 1
ATOM 692 C CA . SER A 1 87 ? -15.071 -1.437 10.136 1.00 94.25 87 SER A CA 1
ATOM 693 C C . SER A 1 87 ? -13.576 -1.655 10.387 1.00 94.25 87 SER A C 1
ATOM 695 O O . SER A 1 87 ? -13.200 -2.347 11.333 1.00 94.25 87 SER A O 1
ATOM 697 N N . MET A 1 88 ? -12.714 -1.017 9.590 1.00 95.69 88 MET A N 1
ATOM 698 C CA . MET A 1 88 ? -11.257 -1.112 9.714 1.00 95.69 88 MET A CA 1
ATOM 699 C C . MET A 1 88 ? -10.633 0.077 10.454 1.00 95.69 88 MET A C 1
ATOM 701 O O . MET A 1 88 ? -9.411 0.143 10.605 1.00 95.69 88 MET A O 1
ATOM 705 N N . MET A 1 89 ? -11.434 1.019 10.959 1.00 93.94 89 MET A N 1
ATOM 706 C CA . MET A 1 89 ? -10.922 2.228 11.619 1.00 93.94 89 MET A CA 1
ATOM 707 C C . MET A 1 89 ? -10.068 1.927 12.850 1.00 93.94 89 MET A C 1
ATOM 709 O O . MET A 1 89 ? -9.165 2.708 13.157 1.00 93.94 89 MET A O 1
ATOM 713 N N . MET A 1 90 ? -10.331 0.803 13.525 1.00 94.25 90 MET A N 1
ATOM 714 C CA . MET A 1 90 ? -9.655 0.384 14.756 1.00 94.25 90 MET A CA 1
ATOM 715 C C . MET A 1 90 ? -8.358 -0.407 14.525 1.00 94.25 90 MET A C 1
ATOM 717 O O . MET A 1 90 ? -7.683 -0.753 15.495 1.00 94.25 90 MET A O 1
ATOM 721 N N . ILE A 1 91 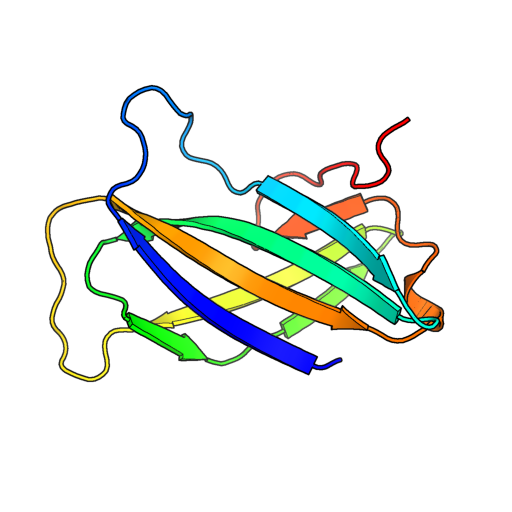? -7.980 -0.675 13.270 1.00 95.94 91 ILE A N 1
ATOM 722 C CA . ILE A 1 91 ? -6.743 -1.390 12.931 1.00 95.94 91 ILE A CA 1
ATOM 723 C C . ILE A 1 91 ? -5.527 -0.566 13.335 1.00 95.94 91 ILE A C 1
ATOM 725 O O . ILE A 1 91 ? -5.330 0.541 12.835 1.00 95.94 91 ILE A O 1
ATOM 729 N N . ARG A 1 92 ? -4.701 -1.131 14.222 1.00 95.56 92 ARG A N 1
ATOM 730 C CA . ARG A 1 92 ? -3.483 -0.494 14.749 1.00 95.56 92 ARG A CA 1
ATOM 731 C C . ARG A 1 92 ? -2.207 -0.945 14.071 1.00 95.56 92 ARG A C 1
ATOM 733 O O . ARG A 1 92 ? -1.256 -0.170 14.011 1.00 95.56 92 ARG A O 1
ATOM 740 N N . GLN A 1 93 ? -2.196 -2.182 13.592 1.00 97.69 93 GLN A N 1
ATOM 741 C CA . GLN A 1 93 ? -1.027 -2.806 13.002 1.00 97.69 93 GLN A CA 1
ATOM 742 C C . GLN A 1 93 ? -1.322 -3.191 11.567 1.00 97.69 93 GLN A C 1
ATOM 744 O O . GLN A 1 93 ? -2.329 -3.846 11.288 1.00 97.69 93 GLN A O 1
ATOM 749 N N . VAL A 1 94 ? -0.435 -2.776 10.672 1.00 97.94 94 VAL A N 1
ATOM 750 C CA . VAL A 1 94 ? -0.514 -3.103 9.252 1.00 97.94 94 VAL A CA 1
ATOM 751 C C . VAL A 1 94 ? 0.831 -3.644 8.808 1.00 97.94 94 VAL A C 1
ATOM 753 O O . VAL A 1 94 ? 1.864 -3.100 9.186 1.00 97.94 94 VAL A O 1
ATOM 756 N N . ARG A 1 95 ? 0.826 -4.702 8.007 1.00 97.62 95 ARG A N 1
ATOM 757 C CA . ARG A 1 95 ? 2.004 -5.143 7.258 1.00 97.62 95 ARG A CA 1
ATOM 758 C C . ARG A 1 95 ? 1.711 -5.076 5.768 1.00 97.62 95 ARG A C 1
ATOM 760 O O . ARG A 1 95 ? 0.572 -5.306 5.359 1.00 97.62 95 ARG A O 1
ATOM 767 N N . PHE A 1 96 ? 2.736 -4.772 4.992 1.00 98.06 96 PHE A N 1
ATOM 768 C CA . PHE A 1 96 ? 2.704 -4.900 3.546 1.00 98.06 96 PHE A CA 1
ATOM 769 C C . PHE A 1 96 ? 3.493 -6.154 3.162 1.00 98.06 96 PHE A C 1
ATOM 771 O O . PHE A 1 96 ? 4.569 -6.379 3.717 1.00 98.06 96 PHE A O 1
ATOM 778 N N . GLU A 1 97 ? 2.913 -6.994 2.305 1.00 95.31 97 GLU A N 1
ATOM 779 C CA . GLU A 1 97 ? 3.454 -8.306 1.929 1.00 95.31 97 GLU A CA 1
ATOM 780 C C . GLU A 1 97 ? 3.824 -9.143 3.175 1.00 95.31 97 GLU A C 1
ATOM 782 O O . GLU A 1 97 ? 3.036 -9.246 4.129 1.00 95.31 97 GLU A O 1
ATOM 787 N N . ASP A 1 98 ? 5.026 -9.723 3.183 1.00 92.12 98 ASP A N 1
ATOM 788 C CA . ASP A 1 98 ? 5.584 -10.521 4.274 1.00 92.12 98 ASP A CA 1
ATOM 789 C C . ASP A 1 98 ? 6.504 -9.707 5.207 1.00 92.12 98 ASP A C 1
ATOM 791 O O . ASP A 1 98 ? 7.223 -10.269 6.043 1.00 92.12 98 ASP A O 1
ATOM 795 N N . GLU A 1 99 ? 6.474 -8.372 5.115 1.00 95.56 99 GLU A N 1
ATOM 796 C CA . GLU A 1 99 ? 7.248 -7.513 6.006 1.00 95.56 99 GLU A CA 1
ATOM 797 C C . GLU A 1 99 ? 6.728 -7.532 7.456 1.00 95.56 99 GLU A C 1
ATOM 799 O O . GLU A 1 99 ? 5.631 -8.000 7.795 1.00 95.56 99 GLU A O 1
ATOM 804 N N . LYS A 1 100 ? 7.545 -6.988 8.366 1.00 95.31 100 LYS A N 1
ATOM 805 C CA . LYS A 1 100 ? 7.170 -6.857 9.775 1.00 95.31 100 LYS A CA 1
ATOM 806 C C . LYS A 1 100 ? 5.974 -5.905 9.930 1.00 95.31 100 LYS A C 1
ATOM 808 O O . LYS A 1 100 ? 5.968 -4.839 9.315 1.00 95.31 100 LYS A O 1
ATOM 813 N N . PRO A 1 101 ? 5.004 -6.226 10.807 1.00 96.94 101 PRO A N 1
ATOM 814 C CA . PRO A 1 101 ? 3.917 -5.311 11.128 1.00 96.94 101 PRO A CA 1
ATOM 815 C C . PRO A 1 101 ? 4.418 -3.964 11.651 1.00 96.94 101 PRO A C 1
ATOM 817 O O . PRO A 1 101 ? 5.309 -3.896 12.499 1.00 96.94 101 PRO A O 1
ATOM 820 N N . GLN A 1 102 ? 3.789 -2.900 11.169 1.00 96.50 102 GLN A N 1
ATOM 821 C CA . GLN A 1 102 ? 4.058 -1.511 11.507 1.00 96.50 102 GLN A CA 1
ATOM 822 C C . GLN A 1 102 ? 2.879 -0.957 12.309 1.00 96.50 102 GLN A C 1
ATOM 824 O O . GLN A 1 102 ? 1.716 -1.190 11.967 1.00 96.50 102 GLN A O 1
ATOM 829 N N . ASN A 1 103 ? 3.162 -0.209 13.377 1.00 96.44 103 ASN A N 1
ATOM 830 C CA . ASN A 1 103 ? 2.125 0.538 14.084 1.00 96.44 103 ASN A CA 1
ATOM 831 C C . ASN A 1 103 ? 1.748 1.760 13.240 1.00 96.44 103 ASN A C 1
ATOM 833 O O . ASN A 1 103 ? 2.580 2.628 12.998 1.00 96.44 103 ASN A O 1
ATOM 837 N N . VAL A 1 104 ? 0.492 1.830 12.804 1.00 94.38 104 VAL A N 1
ATOM 838 C CA . VAL A 1 104 ? -0.006 2.902 11.920 1.00 94.38 104 VAL A CA 1
ATOM 839 C C . VAL A 1 104 ? -0.845 3.943 12.660 1.00 94.38 104 VAL A C 1
ATOM 841 O O . VAL A 1 104 ? -1.424 4.845 12.059 1.00 94.38 104 VAL A O 1
ATOM 844 N N . TRP A 1 105 ? -0.934 3.806 13.979 1.00 88.31 105 TRP A N 1
ATOM 845 C CA . TRP A 1 105 ? -1.417 4.849 14.868 1.00 88.31 105 TRP A CA 1
ATOM 846 C C . TRP A 1 105 ? -0.177 5.569 15.368 1.00 88.31 105 TRP A C 1
ATOM 848 O O . TRP A 1 105 ? 0.535 5.048 16.222 1.00 88.31 105 TRP A O 1
ATOM 858 N N . SER A 1 106 ? 0.122 6.716 14.773 1.00 66.50 106 SER A N 1
ATOM 859 C CA . SER A 1 106 ? 1.047 7.666 15.379 1.00 66.50 106 SER A CA 1
ATOM 860 C C . SER A 1 106 ? 0.414 8.208 16.665 1.00 66.50 106 SER A C 1
ATOM 862 O O . SER A 1 106 ? -0.789 8.487 16.669 1.00 66.50 106 SER A O 1
ATOM 864 N N . GLU A 1 107 ? 1.216 8.288 17.729 1.00 46.31 107 GLU A N 1
ATOM 865 C CA . GLU A 1 107 ? 0.882 8.971 18.990 1.00 46.31 107 GLU A CA 1
ATOM 866 C C . GLU A 1 107 ? 0.482 10.438 18.774 1.00 46.31 107 GLU A C 1
ATOM 868 O O . GLU A 1 107 ? 0.996 11.063 17.814 1.00 46.31 107 GLU A O 1
#